Protein AF-A0A529FEU8-F1 (afdb_monomer_lite)

Secondary structure (DSSP, 8-state):
---PPPPPP-----THHHHHHHHHHHHHHHHHHHHH-GGGG----HHHHHHHHHTTT-SS------TT--

Structure (mmCIF, N/CA/C/O backbone):
data_AF-A0A529FEU8-F1
#
_entry.id   AF-A0A529FEU8-F1
#
loop_
_atom_site.group_PDB
_atom_site.id
_atom_site.type_symbol
_atom_site.label_atom_id
_atom_site.label_alt_id
_atom_site.label_comp_id
_atom_site.label_asym_id
_atom_site.label_entity_id
_atom_site.label_seq_id
_atom_site.pdbx_PDB_ins_code
_atom_site.Cartn_x
_atom_site.Cartn_y
_atom_site.Cartn_z
_atom_site.occupancy
_atom_site.B_iso_or_equiv
_atom_site.auth_seq_id
_atom_site.auth_comp_id
_atom_site.auth_asym_id
_atom_site.auth_atom_id
_atom_site.pdbx_PDB_model_num
ATOM 1 N N . MET A 1 1 ? -50.297 -2.248 64.400 1.00 47.50 1 MET A N 1
ATOM 2 C CA . MET A 1 1 ? -50.450 -2.090 62.936 1.00 47.50 1 MET A CA 1
ATOM 3 C C . MET A 1 1 ? -49.102 -2.321 62.261 1.00 47.50 1 MET A C 1
ATOM 5 O O . MET A 1 1 ? -48.201 -1.518 62.456 1.00 47.50 1 MET A O 1
ATOM 9 N N . ARG A 1 2 ? -48.919 -3.443 61.552 1.00 47.78 2 ARG A N 1
ATOM 10 C CA . ARG A 1 2 ? -47.677 -3.751 60.818 1.00 47.78 2 ARG A CA 1
ATOM 11 C C . ARG A 1 2 ? -47.753 -3.110 59.428 1.00 47.78 2 ARG A C 1
ATOM 13 O O . ARG A 1 2 ? -48.656 -3.443 58.671 1.00 47.78 2 ARG A O 1
ATOM 20 N N . ARG A 1 3 ? -46.845 -2.186 59.105 1.00 50.62 3 ARG A N 1
ATOM 21 C CA . ARG A 1 3 ? -46.689 -1.652 57.742 1.00 50.62 3 ARG A CA 1
ATOM 22 C C . ARG A 1 3 ? -45.658 -2.508 57.006 1.00 50.62 3 ARG A C 1
ATOM 24 O O . ARG A 1 3 ? -44.496 -2.533 57.396 1.00 50.62 3 ARG A O 1
ATOM 31 N N . SER A 1 4 ? -46.101 -3.230 55.984 1.00 52.28 4 SER A N 1
ATOM 32 C CA . SER A 1 4 ? -45.247 -3.998 55.075 1.00 52.28 4 SER A CA 1
ATOM 33 C C . SER A 1 4 ? -44.561 -3.052 54.085 1.00 52.28 4 SER A C 1
ATOM 35 O O . SER A 1 4 ? -45.227 -2.220 53.471 1.00 52.28 4 SER A O 1
ATOM 37 N N . ALA A 1 5 ? -43.240 -3.161 53.939 1.00 62.66 5 ALA A N 1
ATOM 38 C CA . ALA A 1 5 ? -42.475 -2.434 52.926 1.00 62.66 5 ALA A CA 1
ATOM 39 C C . ALA A 1 5 ? -42.699 -3.048 51.525 1.00 62.66 5 ALA A C 1
ATOM 41 O O . ALA A 1 5 ? -42.862 -4.268 51.430 1.00 62.66 5 ALA A O 1
ATOM 42 N N . PRO A 1 6 ? -42.698 -2.255 50.436 1.00 58.88 6 PRO A N 1
ATOM 43 C CA . PRO A 1 6 ? -42.840 -2.794 49.090 1.00 58.88 6 PRO A CA 1
ATOM 44 C C . PRO A 1 6 ? -41.540 -3.485 48.657 1.00 58.88 6 PRO A C 1
ATOM 46 O O . PRO A 1 6 ? -40.449 -2.925 48.772 1.00 58.88 6 PRO A O 1
ATOM 49 N N . ALA A 1 7 ? -41.661 -4.713 48.153 1.00 60.62 7 ALA A N 1
ATOM 50 C CA . ALA A 1 7 ? -40.554 -5.450 47.561 1.00 60.62 7 ALA A CA 1
ATOM 51 C C . ALA A 1 7 ? -40.030 -4.703 46.321 1.00 60.62 7 ALA A C 1
ATOM 53 O O . ALA A 1 7 ? -40.787 -4.405 45.397 1.00 60.62 7 ALA A O 1
ATOM 54 N N . SER A 1 8 ? -38.732 -4.393 46.313 1.00 59.00 8 SER A N 1
ATOM 55 C CA . SER A 1 8 ? -38.043 -3.787 45.171 1.00 59.00 8 SER A CA 1
ATOM 56 C C . SER A 1 8 ? -38.076 -4.740 43.973 1.00 59.00 8 SER A C 1
ATOM 58 O O . SER A 1 8 ? -37.593 -5.869 44.058 1.00 59.00 8 SER A O 1
ATOM 60 N N . ALA A 1 9 ? -38.650 -4.292 42.857 1.00 65.25 9 ALA A N 1
ATOM 61 C CA . ALA A 1 9 ? -38.666 -5.044 41.608 1.00 65.25 9 ALA A CA 1
ATOM 62 C C . ALA A 1 9 ? -37.238 -5.191 41.037 1.00 65.25 9 ALA A C 1
ATOM 64 O O . ALA A 1 9 ? -36.446 -4.247 41.114 1.00 65.25 9 ALA A O 1
ATOM 65 N N . PRO A 1 10 ? -36.884 -6.336 40.424 1.00 58.84 10 PRO A N 1
ATOM 66 C CA . PRO A 1 10 ? -35.566 -6.521 39.836 1.00 58.84 10 PRO A CA 1
ATOM 67 C C . PRO A 1 10 ? -35.418 -5.629 38.597 1.00 58.84 10 PRO A C 1
ATOM 69 O O . PRO A 1 10 ? -36.100 -5.809 37.587 1.00 58.84 10 PRO A O 1
ATOM 72 N N . SER A 1 11 ? -34.502 -4.662 38.679 1.00 63.91 11 SER A N 1
ATOM 73 C CA . SER A 1 11 ? -34.076 -3.832 37.550 1.00 63.91 11 SER A CA 1
ATOM 74 C C . SER A 1 11 ? -33.572 -4.731 36.415 1.00 63.91 11 SER A C 1
ATOM 76 O O . SER A 1 11 ? -32.579 -5.450 36.567 1.00 63.91 11 SER A O 1
ATOM 78 N N . LYS A 1 12 ? -34.288 -4.737 35.282 1.00 62.53 12 LYS A N 1
ATOM 79 C CA . LYS A 1 12 ? -33.893 -5.476 34.077 1.00 62.53 12 LYS A CA 1
ATOM 80 C C . LYS A 1 12 ? -32.524 -4.959 33.630 1.00 62.53 12 LYS A C 1
ATOM 82 O O . LYS A 1 12 ? -32.390 -3.812 33.210 1.00 62.53 12 LYS A O 1
ATOM 87 N N . ARG A 1 13 ? -31.497 -5.806 33.744 1.00 60.44 13 ARG A N 1
ATOM 88 C CA . ARG A 1 13 ? -30.129 -5.475 33.327 1.00 60.44 13 ARG A CA 1
ATOM 89 C C . ARG A 1 13 ? -30.132 -5.168 31.831 1.00 60.44 13 ARG A C 1
ATOM 91 O O . ARG A 1 13 ? -30.596 -5.964 31.022 1.00 60.44 13 ARG A O 1
ATOM 98 N N . SER A 1 14 ? -29.624 -3.990 31.493 1.00 60.16 14 SER A N 1
ATOM 99 C CA . SER A 1 14 ? -29.524 -3.455 30.137 1.00 60.16 14 SER A CA 1
ATOM 100 C C . SER A 1 14 ? -28.729 -4.396 29.217 1.00 60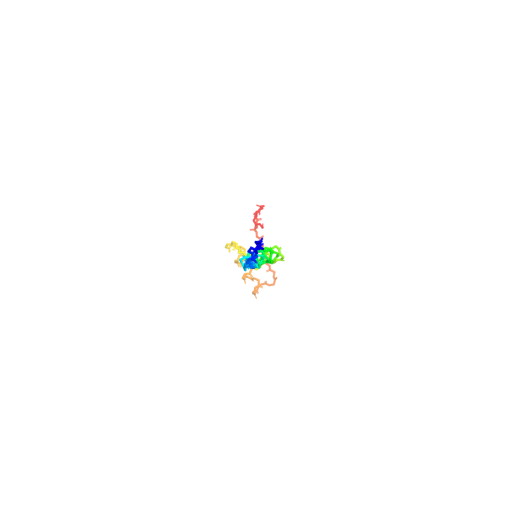.16 14 SER A C 1
ATOM 102 O O . SER A 1 14 ? -27.497 -4.429 29.274 1.00 60.16 14 SER A O 1
ATOM 104 N N . SER A 1 15 ? -29.418 -5.117 28.340 1.00 60.78 15 SER A N 1
ATOM 105 C CA . SER A 1 15 ? -28.822 -5.954 27.290 1.00 60.78 15 SER A CA 1
ATOM 106 C C . SER A 1 15 ? -28.116 -5.149 26.187 1.00 60.78 15 SER A C 1
ATOM 108 O O . SER A 1 15 ? -27.403 -5.721 25.377 1.00 60.78 15 SER A O 1
ATOM 110 N N . GLY A 1 16 ? -28.263 -3.819 26.160 1.00 59.91 16 GLY A N 1
ATOM 111 C CA . GLY A 1 16 ? -27.704 -2.959 25.107 1.00 59.91 16 GLY A CA 1
ATOM 112 C C . GLY A 1 16 ? -26.197 -2.685 25.192 1.00 59.91 16 GLY A C 1
ATOM 113 O O . GLY A 1 16 ? -25.639 -2.110 24.264 1.00 59.91 16 GLY A O 1
ATOM 114 N N . ARG A 1 17 ? -25.518 -3.073 26.281 1.00 60.72 17 ARG A N 1
ATOM 115 C CA . ARG A 1 17 ? -24.076 -2.806 26.447 1.00 60.72 17 ARG A CA 1
ATOM 116 C C . ARG A 1 17 ? -23.179 -3.736 25.621 1.00 60.72 17 ARG A C 1
ATOM 118 O O . ARG A 1 17 ? -22.129 -3.284 25.182 1.00 60.72 17 ARG A O 1
ATOM 125 N N . SER A 1 18 ? -23.583 -4.986 25.379 1.00 64.31 18 SER A N 1
ATOM 126 C CA . SER A 1 18 ? -22.752 -5.970 24.663 1.00 64.31 18 SER A CA 1
ATOM 127 C C . SER A 1 18 ? -22.576 -5.633 23.182 1.00 64.31 18 SER A C 1
ATOM 129 O O . SER A 1 18 ? -21.460 -5.685 22.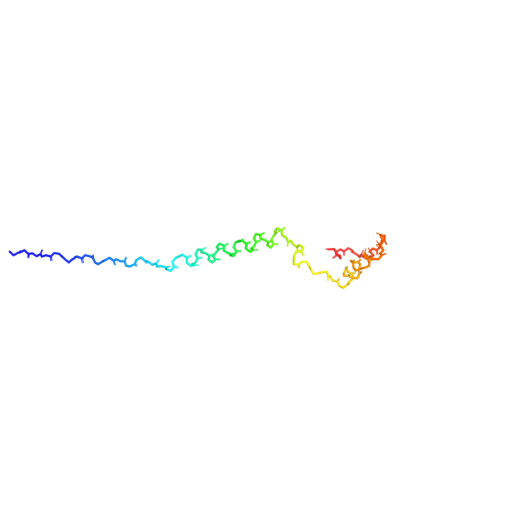676 1.00 64.31 18 SER A O 1
ATOM 131 N N . LEU A 1 19 ? -23.647 -5.189 22.517 1.00 72.94 19 LEU A N 1
ATOM 132 C CA . LEU A 1 19 ? -23.624 -4.842 21.090 1.00 72.94 19 LEU A CA 1
ATOM 133 C C . LEU A 1 19 ? -22.661 -3.686 20.789 1.00 72.94 19 LEU A C 1
ATOM 135 O O . LEU A 1 19 ? -21.945 -3.712 19.791 1.00 72.94 19 LEU A O 1
ATOM 139 N N . GLY A 1 20 ? -22.605 -2.686 21.674 1.00 82.94 20 GLY A N 1
ATOM 140 C CA . GLY A 1 20 ? -21.661 -1.576 21.545 1.00 82.94 20 GLY A CA 1
ATOM 141 C C . GLY A 1 20 ? -20.207 -2.027 21.696 1.00 82.94 20 GLY A C 1
ATOM 142 O O . GLY A 1 20 ? -19.349 -1.604 20.926 1.00 82.94 20 GLY A O 1
ATOM 143 N N . THR A 1 21 ? -19.920 -2.917 22.649 1.00 89.25 21 THR A N 1
ATOM 144 C CA . THR A 1 21 ? -18.562 -3.439 22.871 1.00 89.25 21 THR A CA 1
ATOM 145 C C . THR A 1 21 ? -18.082 -4.316 21.714 1.00 89.25 21 THR A C 1
ATOM 147 O O . THR A 1 21 ? -16.948 -4.159 21.265 1.00 89.25 21 THR A O 1
ATOM 150 N N . GLU A 1 22 ? -18.939 -5.194 21.192 1.00 92.31 22 GLU A N 1
ATOM 151 C CA . GLU A 1 22 ? -18.626 -6.036 20.029 1.00 92.31 22 GLU A CA 1
ATOM 152 C C . GLU A 1 22 ? -18.371 -5.196 18.774 1.00 92.31 22 GLU A C 1
ATOM 154 O O . GLU A 1 22 ? -17.394 -5.425 18.058 1.00 92.31 22 GLU A O 1
ATOM 159 N N . TYR A 1 23 ? -19.194 -4.171 18.542 1.00 93.38 23 TYR A N 1
ATOM 160 C CA . TYR A 1 23 ? -19.006 -3.246 17.429 1.00 93.38 23 TYR A CA 1
ATOM 161 C C . TYR A 1 23 ? -17.647 -2.531 17.494 1.00 93.38 23 TYR A C 1
ATOM 163 O O . TYR A 1 23 ? -16.928 -2.473 16.496 1.00 93.38 23 TYR A O 1
ATOM 171 N N . LEU A 1 24 ? -17.249 -2.043 18.674 1.00 96.19 24 LEU A N 1
ATOM 172 C CA . LEU A 1 24 ? -15.944 -1.403 18.856 1.00 96.19 24 LEU A CA 1
ATOM 173 C C . LEU A 1 24 ? -14.783 -2.379 18.624 1.00 96.19 24 LEU A C 1
ATOM 175 O O . LEU A 1 24 ? -13.817 -2.021 17.951 1.00 96.19 24 LEU A O 1
ATOM 179 N N . ALA A 1 25 ? -14.893 -3.618 19.112 1.00 95.94 25 ALA A N 1
ATOM 180 C CA . ALA A 1 25 ? -13.879 -4.647 18.890 1.00 95.94 25 ALA A CA 1
ATOM 181 C C . ALA A 1 25 ? -13.690 -4.960 17.394 1.00 95.94 25 ALA A C 1
ATOM 183 O O . ALA A 1 25 ? -12.557 -5.084 16.9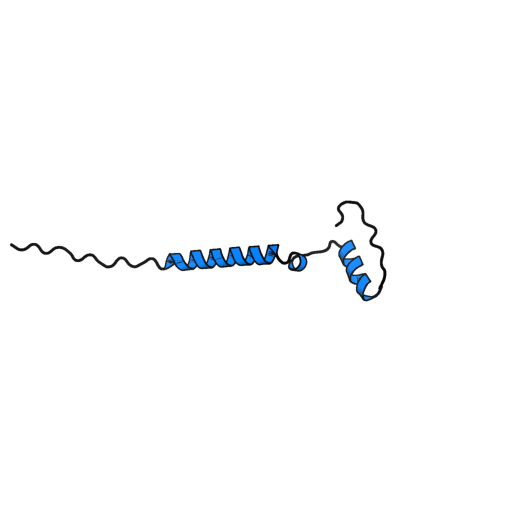23 1.00 95.94 25 ALA A O 1
ATOM 184 N N . LEU A 1 26 ? -14.786 -5.021 16.628 1.00 96.75 26 LEU A N 1
ATOM 185 C CA . LEU A 1 26 ? -14.741 -5.213 15.176 1.00 96.75 26 LEU A CA 1
ATOM 186 C C . LEU A 1 26 ? -14.040 -4.053 14.458 1.00 96.75 26 LEU A C 1
ATOM 188 O O . LEU A 1 26 ? -13.223 -4.296 13.568 1.00 96.75 26 LEU A O 1
ATOM 192 N N . LEU A 1 27 ? -14.305 -2.804 14.856 1.00 96.94 27 LEU A N 1
ATOM 193 C CA . LEU A 1 27 ? -13.625 -1.636 14.285 1.00 96.94 27 LEU A CA 1
ATOM 194 C C . LEU A 1 27 ? -12.122 -1.645 14.585 1.00 96.94 27 LEU A C 1
ATOM 196 O O . LEU A 1 27 ? -11.316 -1.404 13.685 1.00 96.94 27 LEU A O 1
ATOM 200 N N . THR A 1 28 ? -11.737 -1.977 15.821 1.00 97.38 28 THR A N 1
ATOM 201 C CA . THR A 1 28 ? -10.324 -2.102 16.205 1.00 97.38 28 THR A CA 1
ATOM 202 C C . THR A 1 28 ? -9.611 -3.171 15.379 1.00 97.38 28 THR A C 1
ATOM 204 O O . THR A 1 28 ? -8.502 -2.940 14.893 1.00 97.38 28 THR A O 1
ATOM 207 N N . GLU A 1 29 ? -10.242 -4.328 15.175 1.00 96.50 29 GLU A N 1
ATOM 208 C CA . GLU A 1 29 ? -9.663 -5.402 14.368 1.00 96.50 29 GLU A CA 1
ATOM 209 C C . GLU A 1 29 ? -9.550 -5.011 12.887 1.00 96.50 29 GLU A C 1
ATOM 211 O O . GLU A 1 29 ? -8.528 -5.285 12.251 1.00 96.50 29 GLU A O 1
ATOM 216 N N . LEU A 1 30 ? -10.552 -4.319 12.339 1.00 94.75 30 LEU A N 1
ATOM 217 C CA . LEU A 1 30 ? -10.503 -3.796 10.973 1.00 94.75 30 LEU A CA 1
ATOM 218 C C . LEU A 1 30 ? -9.331 -2.825 10.798 1.00 94.75 30 LEU A C 1
ATOM 220 O O . LEU A 1 30 ? -8.563 -2.941 9.840 1.00 94.75 30 LEU A O 1
ATOM 224 N N . GLU A 1 31 ? -9.142 -1.907 11.743 1.00 95.06 31 GLU A N 1
ATOM 225 C CA . GLU A 1 31 ? -8.035 -0.957 11.710 1.00 95.06 31 GLU A CA 1
ATOM 226 C C . GLU A 1 31 ? -6.672 -1.640 11.885 1.00 95.06 31 GLU A C 1
ATOM 228 O O . GLU A 1 31 ? -5.703 -1.283 11.207 1.00 95.06 31 GLU A O 1
ATOM 233 N N . ARG A 1 32 ? -6.579 -2.661 12.745 1.00 95.94 32 ARG A N 1
ATOM 234 C CA . ARG A 1 32 ? -5.367 -3.480 12.885 1.00 95.94 32 ARG A CA 1
ATOM 235 C C . ARG A 1 32 ? -5.010 -4.163 11.564 1.00 95.94 32 ARG A C 1
ATOM 237 O O . ARG A 1 32 ? -3.861 -4.082 11.137 1.00 95.94 32 ARG A O 1
ATOM 244 N N . ARG A 1 33 ? -5.982 -4.786 10.886 1.00 95.00 33 ARG A N 1
ATOM 245 C CA . ARG A 1 33 ? -5.772 -5.433 9.576 1.00 95.00 33 ARG A CA 1
ATOM 246 C C . ARG A 1 33 ? -5.368 -4.432 8.503 1.00 95.00 33 ARG A C 1
ATOM 248 O O . ARG A 1 33 ? -4.428 -4.700 7.759 1.00 95.00 33 ARG A O 1
ATOM 255 N N . ARG A 1 34 ? -6.031 -3.271 8.457 1.00 92.56 34 ARG A N 1
ATOM 256 C CA . ARG A 1 34 ? -5.716 -2.204 7.501 1.00 92.56 34 ARG A CA 1
ATOM 257 C C . ARG A 1 34 ? -4.279 -1.709 7.661 1.00 92.56 34 ARG A C 1
ATOM 259 O O . ARG A 1 34 ? -3.612 -1.522 6.654 1.00 92.56 34 ARG A O 1
ATOM 266 N N . ARG A 1 35 ? -3.804 -1.533 8.900 1.00 92.94 35 ARG A N 1
ATOM 267 C CA . ARG A 1 35 ? -2.417 -1.127 9.199 1.00 92.94 35 ARG A CA 1
ATOM 268 C C . ARG A 1 35 ? -1.395 -2.235 8.947 1.00 92.94 35 ARG A C 1
ATOM 270 O O . ARG A 1 35 ? -0.274 -1.956 8.551 1.00 92.94 35 ARG A O 1
ATOM 277 N N . ALA A 1 36 ? -1.765 -3.492 9.179 1.00 95.94 36 ALA A N 1
ATOM 278 C CA . ALA A 1 36 ? -0.847 -4.617 9.009 1.00 95.94 36 ALA A CA 1
ATOM 279 C C . ALA A 1 36 ? -0.654 -5.027 7.540 1.00 95.94 36 ALA A C 1
ATOM 281 O O . ALA A 1 36 ? 0.393 -5.563 7.192 1.00 95.94 36 ALA A O 1
ATOM 282 N N . ASN A 1 37 ? -1.649 -4.798 6.676 1.00 94.06 37 ASN A N 1
ATOM 283 C CA . ASN A 1 37 ? -1.604 -5.219 5.277 1.00 94.06 37 ASN A CA 1
ATOM 284 C C . ASN A 1 37 ? -1.974 -4.075 4.326 1.00 94.06 37 ASN A C 1
ATOM 286 O O . ASN A 1 37 ? -3.061 -4.041 3.749 1.00 94.06 37 ASN A O 1
ATOM 290 N N . HIS A 1 38 ? -1.038 -3.145 4.136 1.00 90.12 38 HIS A N 1
ATOM 291 C CA . HIS A 1 38 ? -1.211 -2.034 3.196 1.00 90.12 38 HIS A CA 1
ATOM 292 C C . HIS A 1 38 ? -1.348 -2.521 1.743 1.00 90.12 38 HIS A C 1
ATOM 294 O O . HIS A 1 38 ? -2.062 -1.902 0.957 1.00 90.12 38 HIS A O 1
ATOM 300 N N . LEU A 1 39 ? -0.727 -3.658 1.397 1.00 91.81 39 LEU A N 1
ATOM 301 C CA . LEU A 1 39 ? -0.796 -4.242 0.054 1.00 91.81 39 LEU A CA 1
ATOM 302 C C . LEU A 1 39 ? -2.214 -4.680 -0.328 1.00 91.81 39 LEU A C 1
ATOM 304 O O . LEU A 1 39 ? -2.581 -4.565 -1.492 1.00 91.81 39 LEU A O 1
ATOM 308 N N . ALA A 1 40 ? -3.043 -5.105 0.631 1.00 92.75 40 ALA A N 1
ATOM 309 C CA . ALA A 1 40 ? -4.440 -5.458 0.356 1.00 92.75 40 ALA A CA 1
ATOM 310 C C . ALA A 1 40 ? -5.274 -4.274 -0.166 1.00 92.75 40 ALA A C 1
ATOM 312 O O . ALA A 1 40 ? -6.237 -4.480 -0.901 1.00 92.75 40 ALA A O 1
ATOM 313 N N . ALA A 1 41 ? -4.912 -3.044 0.208 1.00 89.88 41 ALA A N 1
ATOM 314 C CA . ALA A 1 41 ? -5.562 -1.819 -0.257 1.00 89.88 41 ALA A CA 1
ATOM 315 C C . ALA A 1 41 ? -4.732 -1.062 -1.310 1.00 89.88 41 ALA A C 1
ATOM 317 O O . ALA A 1 41 ? -5.140 0.018 -1.745 1.00 89.88 41 ALA A O 1
ATOM 318 N N . TYR A 1 42 ? -3.577 -1.597 -1.713 1.00 92.62 42 TYR A N 1
ATOM 319 C CA . TYR A 1 42 ? -2.682 -0.944 -2.657 1.00 92.62 42 TYR A CA 1
ATOM 320 C C . TYR A 1 42 ? -3.347 -0.824 -4.029 1.00 92.62 42 TYR A C 1
ATOM 322 O O . TYR A 1 42 ? -3.799 -1.805 -4.619 1.00 92.62 42 TYR A O 1
ATOM 330 N N . ARG A 1 43 ? -3.408 0.406 -4.538 1.00 93.75 43 ARG A N 1
ATOM 331 C CA . ARG A 1 43 ? -3.921 0.723 -5.870 1.00 93.75 43 ARG A CA 1
ATOM 332 C C . ARG A 1 43 ? -2.829 1.464 -6.635 1.00 93.75 43 ARG A C 1
ATOM 334 O O . ARG A 1 43 ? -2.673 2.665 -6.411 1.00 93.75 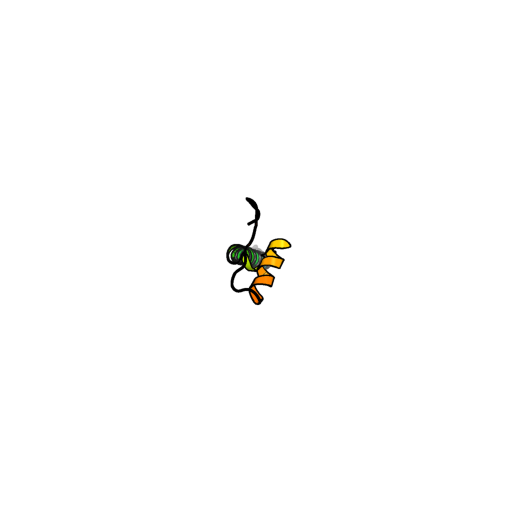43 ARG A O 1
ATOM 341 N N . PRO A 1 44 ? -2.058 0.773 -7.492 1.00 94.12 44 PRO A N 1
ATOM 342 C CA . PRO A 1 44 ? -1.013 1.423 -8.266 1.00 94.12 44 PRO A CA 1
ATOM 343 C C . PRO A 1 44 ? -1.634 2.441 -9.221 1.00 94.12 44 PRO A C 1
ATOM 345 O O . PRO A 1 44 ? -2.679 2.186 -9.827 1.00 94.12 44 PRO A O 1
ATOM 348 N N . TYR A 1 45 ? -0.975 3.580 -9.409 1.00 92.38 45 TYR A N 1
ATOM 349 C CA . TYR A 1 45 ? -1.358 4.491 -10.486 1.00 92.38 45 TYR A CA 1
ATOM 350 C C . TYR A 1 45 ? -0.984 3.884 -11.854 1.00 92.38 45 TYR A C 1
ATOM 352 O O . TYR A 1 45 ? -0.196 2.932 -11.920 1.00 92.38 45 TYR A O 1
ATOM 360 N N . PRO A 1 46 ? -1.504 4.418 -12.976 1.00 93.75 46 PRO A N 1
ATOM 361 C CA . PRO A 1 46 ? -1.435 3.736 -14.268 1.00 93.75 46 PRO A CA 1
ATOM 362 C C . PRO A 1 46 ? -0.037 3.277 -14.711 1.00 93.75 46 PRO A C 1
ATOM 364 O O . PRO A 1 46 ? 0.097 2.165 -15.218 1.00 93.75 46 PRO A O 1
ATOM 367 N N . ARG A 1 47 ? 1.025 4.068 -14.484 1.00 91.56 47 ARG A N 1
ATOM 368 C CA . ARG A 1 47 ? 2.387 3.660 -14.889 1.00 91.56 47 ARG A CA 1
ATOM 369 C C . ARG A 1 47 ? 2.959 2.553 -14.001 1.00 91.56 47 ARG A C 1
ATOM 371 O O . ARG A 1 47 ? 3.608 1.654 -14.523 1.00 91.56 47 ARG A O 1
ATOM 378 N N . GLN A 1 48 ? 2.705 2.583 -12.690 1.00 94.69 48 GLN A N 1
ATOM 379 C CA . GLN A 1 48 ? 3.069 1.475 -11.796 1.00 94.69 48 GLN A CA 1
ATOM 380 C C . GLN A 1 48 ? 2.347 0.189 -12.215 1.00 94.69 48 GLN A C 1
ATOM 382 O O . GLN A 1 48 ? 2.976 -0.858 -12.326 1.00 94.69 48 GLN A O 1
ATOM 387 N N . ALA A 1 49 ? 1.050 0.268 -12.531 1.00 95.00 49 ALA A N 1
ATOM 388 C CA . ALA A 1 49 ? 0.276 -0.886 -12.987 1.00 95.00 49 ALA A CA 1
ATOM 389 C C . ALA A 1 49 ? 0.863 -1.503 -14.270 1.00 95.00 49 ALA A C 1
ATOM 391 O O . ALA A 1 49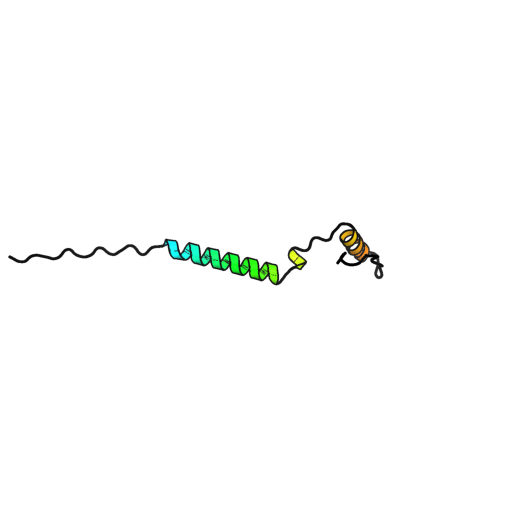 ? 1.052 -2.718 -14.340 1.00 95.00 49 ALA A O 1
ATOM 392 N N . GLN A 1 50 ? 1.223 -0.667 -15.251 1.00 94.44 50 GLN A N 1
ATOM 393 C CA . GLN A 1 50 ? 1.904 -1.102 -16.477 1.00 94.44 50 GLN A CA 1
ATOM 394 C C . GLN A 1 50 ? 3.250 -1.774 -16.175 1.00 94.44 50 GLN A C 1
ATOM 396 O O . GLN A 1 50 ? 3.542 -2.844 -16.707 1.00 94.44 50 GLN A O 1
ATOM 401 N N . PHE A 1 51 ? 4.050 -1.179 -15.289 1.00 95.12 51 PHE A N 1
ATOM 402 C CA . PHE A 1 51 ? 5.336 -1.735 -14.878 1.00 95.12 51 PHE A CA 1
ATOM 403 C C . PHE A 1 51 ? 5.193 -3.099 -14.181 1.00 95.12 51 PHE A C 1
ATOM 405 O O . PHE A 1 51 ? 5.954 -4.023 -14.471 1.00 95.12 51 PHE A O 1
ATOM 412 N N . HIS A 1 52 ? 4.203 -3.256 -13.298 1.00 94.81 52 HIS A N 1
ATOM 413 C CA . HIS A 1 52 ? 3.917 -4.533 -12.642 1.00 94.81 52 HIS A CA 1
ATOM 414 C C . HIS A 1 52 ? 3.465 -5.599 -13.643 1.00 94.81 52 HIS A C 1
ATOM 416 O O . HIS A 1 52 ? 3.993 -6.710 -13.615 1.00 94.81 52 HIS A O 1
ATOM 422 N N . ALA A 1 53 ? 2.557 -5.256 -14.562 1.00 96.00 53 ALA A N 1
ATOM 423 C CA . ALA A 1 53 ? 2.087 -6.171 -15.601 1.00 96.00 53 ALA A CA 1
ATOM 424 C C . ALA A 1 53 ? 3.231 -6.646 -16.515 1.00 96.00 53 ALA A C 1
ATOM 426 O O . ALA A 1 53 ? 3.341 -7.837 -16.804 1.00 96.00 53 ALA A O 1
ATOM 427 N N . ALA A 1 54 ? 4.142 -5.743 -16.897 1.00 96.12 54 ALA A N 1
ATOM 428 C CA . ALA A 1 54 ? 5.316 -6.078 -17.705 1.00 96.12 54 ALA A CA 1
ATOM 429 C C . ALA A 1 54 ? 6.254 -7.090 -17.022 1.00 96.12 54 ALA A C 1
ATOM 431 O O . ALA A 1 54 ? 7.012 -7.781 -17.708 1.00 96.12 54 ALA A O 1
ATOM 432 N N . GLY A 1 55 ? 6.189 -7.211 -15.691 1.00 96.25 55 GLY A N 1
ATOM 433 C CA . GLY A 1 55 ? 6.975 -8.170 -14.925 1.00 96.25 55 GLY A CA 1
ATOM 434 C C . GLY A 1 55 ? 6.596 -9.634 -15.129 1.00 96.25 55 GLY A C 1
ATOM 435 O O . GLY A 1 55 ? 7.412 -10.497 -14.825 1.00 96.25 55 GLY A O 1
ATOM 436 N N . ALA A 1 56 ? 5.413 -9.919 -15.679 1.00 96.25 56 ALA A N 1
ATOM 437 C CA . ALA A 1 56 ? 5.025 -11.279 -16.051 1.00 96.25 56 ALA A CA 1
ATOM 438 C C . ALA A 1 56 ? 5.809 -11.806 -17.267 1.00 96.25 56 ALA A C 1
ATOM 440 O O . ALA A 1 56 ? 6.020 -13.008 -17.383 1.00 96.25 56 ALA A O 1
ATOM 441 N N . ALA A 1 57 ? 6.244 -10.910 -18.160 1.00 96.94 57 ALA A N 1
ATOM 442 C CA . ALA A 1 57 ? 6.935 -11.265 -19.402 1.00 96.94 57 ALA A CA 1
ATOM 443 C C . ALA A 1 57 ? 8.437 -10.943 -19.374 1.00 96.94 57 ALA A C 1
ATOM 445 O O . ALA A 1 57 ? 9.224 -11.611 -20.039 1.00 96.94 57 ALA A O 1
ATOM 446 N N . ASN A 1 58 ? 8.847 -9.927 -18.608 1.00 96.31 58 ASN A N 1
ATOM 447 C CA . ASN A 1 58 ? 10.214 -9.414 -18.619 1.00 96.31 58 ASN A CA 1
ATOM 448 C C . ASN A 1 58 ? 10.861 -9.575 -17.244 1.00 96.31 58 ASN A C 1
ATOM 450 O O . ASN A 1 58 ? 10.423 -8.962 -16.262 1.00 96.31 58 ASN A O 1
ATOM 454 N N . ARG A 1 59 ? 11.944 -10.364 -17.187 1.00 94.69 59 ARG A N 1
ATOM 455 C CA . ARG A 1 59 ? 12.738 -10.558 -15.964 1.00 94.69 59 ARG A CA 1
ATOM 456 C C . ARG A 1 59 ? 13.318 -9.236 -15.459 1.00 94.69 59 ARG A C 1
ATOM 458 O O . ARG A 1 59 ? 13.235 -8.958 -14.266 1.00 94.69 59 ARG A O 1
ATOM 465 N N . GLU A 1 60 ? 13.845 -8.421 -16.367 1.00 95.12 60 GLU A N 1
ATOM 466 C CA . GLU A 1 60 ? 14.430 -7.110 -16.084 1.00 95.12 60 GLU A CA 1
ATOM 467 C C . GLU A 1 60 ? 13.587 -6.009 -16.728 1.00 95.12 60 GLU A C 1
ATOM 469 O O . GLU A 1 60 ? 13.056 -6.173 -17.826 1.00 95.12 60 GLU A O 1
ATOM 474 N N . ARG A 1 61 ? 13.408 -4.896 -16.013 1.00 94.62 61 ARG A N 1
ATOM 475 C CA . ARG A 1 61 ? 12.544 -3.787 -16.427 1.00 94.62 61 ARG A CA 1
ATOM 476 C C . ARG A 1 61 ? 12.951 -2.508 -15.711 1.00 94.62 61 ARG A C 1
ATOM 478 O O . ARG A 1 61 ? 13.231 -2.528 -14.515 1.00 94.62 61 ARG A O 1
ATOM 485 N N . LEU A 1 62 ? 12.943 -1.398 -16.442 1.00 92.00 62 LEU A N 1
ATOM 486 C CA . LEU A 1 62 ? 13.284 -0.078 -15.921 1.00 92.00 62 LEU A CA 1
ATOM 487 C C . LEU A 1 62 ? 12.009 0.712 -15.618 1.00 92.00 62 LEU A C 1
ATOM 489 O O . LEU A 1 62 ? 11.161 0.886 -16.492 1.00 92.00 62 LEU A O 1
ATOM 493 N N . PHE A 1 63 ? 11.898 1.228 -14.396 1.00 91.44 63 PHE A N 1
ATOM 494 C CA . PHE A 1 63 ? 10.846 2.168 -14.026 1.00 91.44 63 PHE A CA 1
ATOM 495 C C . PHE A 1 63 ? 11.417 3.584 -13.937 1.00 91.44 63 PHE A C 1
ATOM 497 O O . PHE A 1 63 ? 12.005 3.963 -12.928 1.00 91.44 63 PHE A O 1
ATOM 504 N N . MET A 1 64 ? 11.269 4.366 -15.008 1.00 89.00 64 MET A N 1
ATOM 505 C CA . MET A 1 64 ? 11.669 5.775 -15.005 1.00 89.00 64 MET A CA 1
ATOM 506 C C . MET A 1 64 ? 10.598 6.613 -14.305 1.00 89.00 64 MET A C 1
ATOM 508 O O . M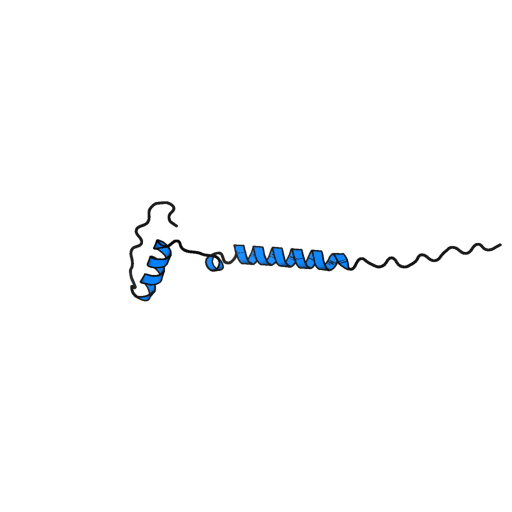ET A 1 64 ? 9.545 6.903 -14.877 1.00 89.00 64 MET A O 1
ATOM 512 N N . ALA A 1 65 ? 10.876 6.986 -13.060 1.00 87.50 65 ALA A N 1
ATOM 513 C CA . ALA A 1 65 ? 9.989 7.759 -12.206 1.00 87.50 65 ALA A CA 1
ATOM 514 C C . ALA A 1 65 ? 10.732 8.967 -11.615 1.00 87.50 65 ALA A C 1
ATOM 516 O O . ALA A 1 65 ? 11.913 8.878 -11.291 1.00 87.50 65 ALA A O 1
ATOM 517 N N . GLY A 1 66 ? 10.041 10.102 -11.494 1.00 87.25 66 GLY A N 1
ATOM 518 C CA . GLY A 1 66 ? 10.527 11.262 -10.748 1.00 87.25 66 GLY A CA 1
ATOM 519 C C . GLY A 1 66 ? 10.396 11.078 -9.234 1.00 87.25 66 GLY A C 1
ATOM 520 O O . GLY A 1 66 ? 9.809 10.108 -8.749 1.00 87.25 66 GLY A O 1
ATOM 521 N N . ASN A 1 67 ? 10.913 12.047 -8.480 1.00 87.38 67 ASN A N 1
ATOM 522 C CA . ASN A 1 67 ? 10.794 12.058 -7.024 1.00 87.38 67 ASN A CA 1
ATOM 523 C C . ASN A 1 67 ? 9.310 12.097 -6.619 1.00 87.38 67 ASN A C 1
ATOM 525 O O . ASN A 1 67 ? 8.534 12.834 -7.221 1.00 87.38 67 ASN A O 1
ATOM 529 N N . GLN A 1 68 ? 8.938 11.326 -5.592 1.00 82.62 68 GLN A N 1
ATOM 530 C CA . GLN A 1 68 ? 7.568 11.214 -5.049 1.00 82.62 68 GLN A CA 1
ATOM 531 C C . GLN A 1 68 ? 6.556 10.419 -5.899 1.00 82.62 68 GLN A C 1
ATOM 533 O O . GLN A 1 68 ? 5.363 10.448 -5.616 1.00 82.62 68 GLN A O 1
ATOM 538 N N . LEU A 1 69 ? 7.002 9.667 -6.908 1.00 78.56 69 LEU A N 1
ATOM 539 C CA . LEU A 1 69 ? 6.142 8.759 -7.683 1.00 78.56 69 LEU A CA 1
ATOM 540 C C . LEU A 1 69 ? 6.111 7.316 -7.127 1.00 78.56 69 LEU A C 1
ATOM 542 O O . LEU A 1 69 ? 5.863 6.370 -7.887 1.00 78.56 69 LEU A O 1
ATOM 546 N N . GLY A 1 70 ? 6.407 7.160 -5.829 1.00 67.81 70 GLY A N 1
ATOM 547 C CA . GLY A 1 70 ? 6.530 5.895 -5.094 1.00 67.81 70 GLY A CA 1
ATOM 548 C C . GLY A 1 70 ? 5.514 5.778 -3.974 1.00 67.81 70 GLY A C 1
ATOM 549 O O . GLY A 1 70 ? 5.456 6.723 -3.158 1.00 67.81 70 GLY A O 1
#

Foldseek 3Di:
DDDDDDDDDDDDPDPPPVVVVVVVVVVVVVVVCCVVCVVVVDDQDPLVVVQVVCVVPDVDDDDDDDPPND

Sequence (70 aa):
MRRSAPASAPSKRSSGRSLGTEYLALLTELERRRRANHLAAYRPYPRQAQFHAAGAANRERLFMAGNQLG

Radius of gyration: 29.87 Å; chains: 1; bounding box: 65×23×82 Å

pLDDT: mean 83.51, std 15.68, range [47.5, 97.38]